Protein AF-A0A7V5C0V0-F1 (afdb_monomer_lite)

pLDDT: mean 88.92, std 8.32, range [49.19, 97.81]

Radius of gyration: 18.12 Å; chains: 1; bounding box: 32×40×37 Å

Foldseek 3Di:
DDDPLRVVLVVVLVVDPCNVVSVVVSVVVVVVVVVVCCVVVVVVCVVDPPVVVVVVVVVVCVVVVVVVCVVVVCVVVVD

Secondary structure (DSSP, 8-state):
---HHHHHHHHHHHH-S-HHHHHHHHHHHHHHHHHHHHHHHHHHHHHS-HHHHHHHHHHHHHHHHHHHHHHHHHHHTT-

Structure (mmCIF, N/CA/C/O backbone):
data_AF-A0A7V5C0V0-F1
#
_entry.id   AF-A0A7V5C0V0-F1
#
loop_
_atom_site.group_PDB
_atom_site.id
_atom_site.type_symbol
_atom_site.label_atom_id
_atom_site.label_alt_id
_atom_site.label_comp_id
_atom_site.label_asym_id
_atom_site.label_entity_id
_atom_site.label_seq_id
_atom_site.pdbx_PDB_ins_code
_atom_site.Cartn_x
_atom_site.Cartn_y
_atom_site.Cartn_z
_atom_site.occupancy
_atom_site.B_iso_or_equiv
_atom_site.auth_seq_id
_atom_site.auth_comp_id
_atom_site.auth_asym_id
_atom_site.auth_atom_id
_atom_site.pdbx_PDB_model_num
ATOM 1 N N . MET A 1 1 ? 11.780 -11.189 -8.427 1.00 49.19 1 MET A N 1
ATOM 2 C CA . MET A 1 1 ? 11.203 -10.615 -9.660 1.00 49.19 1 MET A CA 1
ATOM 3 C C . MET A 1 1 ? 10.623 -9.268 -9.287 1.00 49.19 1 MET A C 1
ATOM 5 O O . MET A 1 1 ? 9.966 -9.205 -8.255 1.00 49.19 1 MET A O 1
ATOM 9 N N . GLY A 1 2 ? 10.945 -8.202 -10.023 1.00 58.50 2 GLY A N 1
ATOM 10 C CA . GLY A 1 2 ? 10.337 -6.897 -9.762 1.00 58.50 2 GLY A CA 1
ATOM 11 C C . GLY A 1 2 ? 8.828 -7.004 -9.952 1.00 58.50 2 GLY A C 1
ATOM 12 O O . GLY A 1 2 ? 8.386 -7.602 -10.932 1.00 58.50 2 GLY A O 1
ATOM 13 N N . ASP A 1 3 ? 8.051 -6.486 -9.002 1.00 83.12 3 ASP A N 1
ATOM 14 C CA . ASP A 1 3 ? 6.598 -6.396 -9.165 1.00 83.12 3 ASP A CA 1
ATOM 15 C C . ASP A 1 3 ? 6.262 -5.595 -10.441 1.00 83.12 3 ASP A C 1
ATOM 17 O O . ASP A 1 3 ? 7.078 -4.789 -10.900 1.00 83.12 3 ASP A O 1
ATOM 21 N N . LYS A 1 4 ? 5.071 -5.792 -11.024 1.00 80.06 4 LYS A N 1
ATOM 22 C CA . LYS A 1 4 ? 4.635 -5.109 -12.261 1.00 80.06 4 LYS A CA 1
ATOM 23 C C . LYS A 1 4 ? 4.8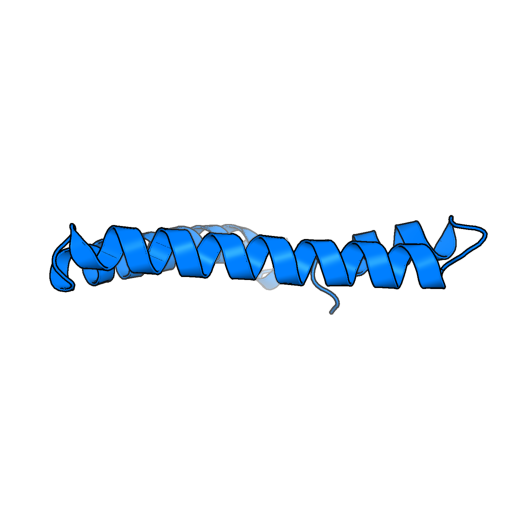47 -3.592 -12.175 1.00 80.06 4 LYS A C 1
ATOM 25 O O . LYS A 1 4 ? 5.262 -2.968 -13.149 1.00 80.06 4 LYS A O 1
ATOM 30 N N . THR A 1 5 ? 4.668 -3.023 -10.985 1.00 84.00 5 THR A N 1
ATOM 31 C CA . THR A 1 5 ? 4.936 -1.610 -10.691 1.00 84.00 5 THR A CA 1
ATOM 32 C C . THR A 1 5 ? 6.420 -1.247 -10.824 1.00 84.00 5 THR A C 1
ATOM 34 O O . THR A 1 5 ? 6.768 -0.216 -11.391 1.00 84.00 5 THR A O 1
ATOM 37 N N . GLN A 1 6 ? 7.322 -2.101 -10.339 1.00 83.25 6 GLN A N 1
ATOM 38 C CA . GLN A 1 6 ? 8.768 -1.874 -10.399 1.00 83.25 6 GLN A CA 1
ATOM 39 C C . GLN A 1 6 ? 9.312 -2.027 -11.824 1.00 83.25 6 GLN A C 1
ATOM 41 O O . GLN A 1 6 ? 10.170 -1.248 -12.231 1.00 83.25 6 GLN A O 1
ATOM 46 N N . LEU A 1 7 ? 8.782 -2.974 -12.605 1.00 86.06 7 LEU A N 1
ATOM 47 C CA . LEU A 1 7 ? 9.130 -3.111 -14.023 1.00 86.06 7 LEU A CA 1
ATOM 48 C C . LEU A 1 7 ? 8.692 -1.885 -14.834 1.00 86.06 7 LEU A C 1
ATOM 50 O O . LEU A 1 7 ? 9.454 -1.414 -15.674 1.00 86.06 7 LEU A O 1
ATOM 54 N N . ALA A 1 8 ? 7.518 -1.321 -14.534 1.00 84.12 8 ALA A N 1
ATOM 55 C CA . ALA A 1 8 ? 7.053 -0.088 -15.165 1.00 84.12 8 ALA A CA 1
ATOM 56 C C . ALA A 1 8 ? 7.968 1.109 -14.850 1.00 84.12 8 ALA A C 1
ATOM 58 O O . ALA A 1 8 ? 8.314 1.873 -15.747 1.00 84.12 8 ALA A O 1
ATOM 59 N N . VAL A 1 9 ? 8.418 1.254 -13.597 1.00 87.12 9 VAL A N 1
ATOM 60 C CA . VAL A 1 9 ? 9.361 2.321 -13.210 1.00 87.12 9 VAL A CA 1
ATOM 61 C C . VAL A 1 9 ? 10.700 2.173 -13.936 1.00 87.12 9 VAL A C 1
ATOM 63 O O . VAL A 1 9 ? 11.248 3.170 -14.402 1.00 87.12 9 VAL A O 1
ATOM 66 N N . ILE A 1 10 ? 11.211 0.946 -14.075 1.00 84.62 10 ILE A N 1
ATOM 67 C CA . ILE A 1 10 ? 12.448 0.677 -14.824 1.00 84.62 10 ILE A CA 1
ATOM 68 C C . ILE A 1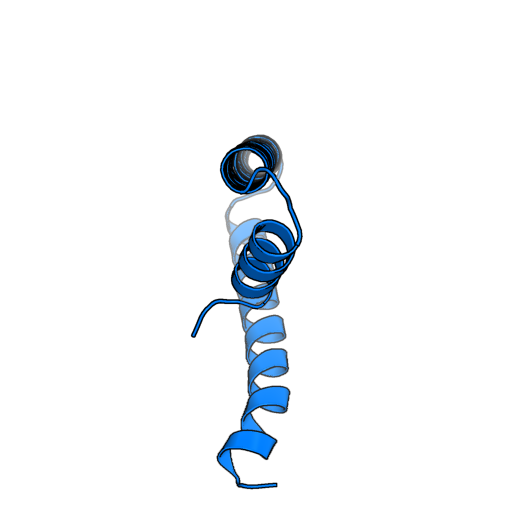 10 ? 12.265 0.999 -16.311 1.00 84.62 10 ILE A C 1
ATOM 70 O O . ILE A 1 10 ? 13.141 1.630 -16.896 1.00 84.62 10 ILE A O 1
ATOM 74 N N . ALA A 1 11 ? 11.130 0.628 -16.911 1.00 85.50 11 ALA A N 1
ATOM 75 C CA . ALA A 1 11 ? 10.825 0.952 -18.304 1.00 85.50 11 ALA A CA 1
ATOM 76 C C . ALA A 1 11 ? 10.782 2.473 -18.537 1.00 85.50 11 ALA A C 1
ATOM 78 O O . ALA A 1 11 ? 11.463 2.975 -19.427 1.00 85.50 11 ALA A O 1
ATOM 79 N N . PHE A 1 12 ? 10.088 3.225 -17.676 1.00 85.75 12 PHE A N 1
ATOM 80 C CA . PHE A 1 12 ? 10.066 4.688 -17.756 1.00 85.75 12 PHE A CA 1
ATOM 81 C C . PHE A 1 12 ? 11.440 5.323 -17.529 1.00 85.75 12 PHE A C 1
ATOM 83 O O . PHE A 1 12 ? 11.767 6.326 -18.158 1.00 85.75 12 PHE A O 1
ATOM 90 N N . ALA A 1 13 ? 12.257 4.764 -16.635 1.00 84.94 13 ALA A N 1
ATOM 91 C CA . ALA A 1 13 ? 13.619 5.240 -16.414 1.00 84.94 13 ALA A CA 1
ATOM 92 C C . ALA A 1 13 ? 14.540 4.953 -17.609 1.00 84.94 13 ALA A C 1
ATOM 94 O O . ALA A 1 13 ? 15.435 5.750 -17.866 1.00 84.94 13 ALA A O 1
ATOM 95 N N . ALA A 1 14 ? 14.319 3.850 -18.330 1.00 84.19 14 ALA A N 1
ATOM 96 C CA . ALA A 1 14 ? 15.081 3.489 -19.523 1.00 84.19 14 ALA A CA 1
ATOM 97 C C . ALA A 1 14 ? 14.727 4.356 -20.745 1.00 84.19 14 ALA A C 1
ATOM 99 O O . ALA A 1 14 ? 15.589 4.595 -21.585 1.00 84.19 14 ALA A O 1
ATOM 100 N N . GLU A 1 15 ? 13.483 4.831 -20.837 1.00 83.81 15 GLU A N 1
ATOM 101 C CA . GLU A 1 15 ? 13.006 5.696 -21.927 1.00 83.81 15 GLU A CA 1
ATOM 102 C C . GLU A 1 15 ? 13.221 7.195 -21.643 1.00 83.81 15 GLU A C 1
ATOM 104 O O . GLU A 1 15 ? 13.201 8.023 -22.549 1.00 83.81 15 GLU A O 1
ATOM 109 N N . SER A 1 16 ? 13.457 7.563 -20.382 1.00 81.00 16 SER A N 1
ATOM 110 C CA . SER A 1 16 ? 13.687 8.947 -19.976 1.00 81.00 16 SER A CA 1
ATOM 111 C C . SER A 1 16 ? 15.154 9.346 -20.103 1.00 81.00 16 SER A C 1
ATOM 113 O O . SER A 1 16 ? 16.029 8.744 -19.483 1.00 81.00 16 SER A O 1
ATOM 115 N N . ASP A 1 17 ? 15.415 10.479 -20.759 1.00 80.75 17 ASP A N 1
ATOM 116 C CA . ASP A 1 17 ? 16.733 11.134 -20.768 1.00 80.75 17 ASP A CA 1
ATOM 117 C C . ASP A 1 17 ? 17.230 11.520 -19.356 1.00 80.75 17 ASP A C 1
ATOM 119 O O . ASP A 1 17 ? 18.392 11.889 -19.162 1.00 80.75 17 ASP A O 1
ATOM 123 N N . ARG A 1 18 ? 16.348 11.487 -18.344 1.00 85.69 18 ARG A N 1
ATOM 124 C CA . ARG A 1 18 ? 16.638 11.866 -16.953 1.00 85.69 18 ARG A CA 1
ATOM 125 C C . ARG A 1 18 ? 16.085 10.825 -15.965 1.00 85.69 18 ARG A C 1
ATOM 127 O O . ARG A 1 18 ? 15.088 11.096 -15.286 1.00 85.69 18 ARG A O 1
ATOM 134 N N . PRO A 1 19 ? 16.755 9.671 -15.789 1.00 84.38 19 PRO A N 1
ATOM 135 C CA . PRO A 1 19 ? 16.281 8.576 -14.929 1.00 84.38 19 PRO A CA 1
ATOM 136 C C . PRO A 1 19 ? 16.099 8.983 -13.457 1.00 84.38 19 PRO A C 1
ATOM 138 O O . PRO A 1 19 ? 15.201 8.491 -12.774 1.00 84.38 19 PRO A O 1
ATOM 141 N N . TRP A 1 20 ? 16.883 9.951 -12.972 1.00 88.25 20 TRP A N 1
ATOM 142 C CA . TRP A 1 20 ? 16.750 10.501 -11.617 1.00 88.25 20 TRP A CA 1
ATOM 143 C C . TRP A 1 20 ? 15.393 11.166 -11.358 1.00 88.25 20 TRP A C 1
ATOM 145 O O . TRP A 1 20 ? 14.878 11.098 -10.244 1.00 88.25 20 TRP A O 1
ATOM 155 N N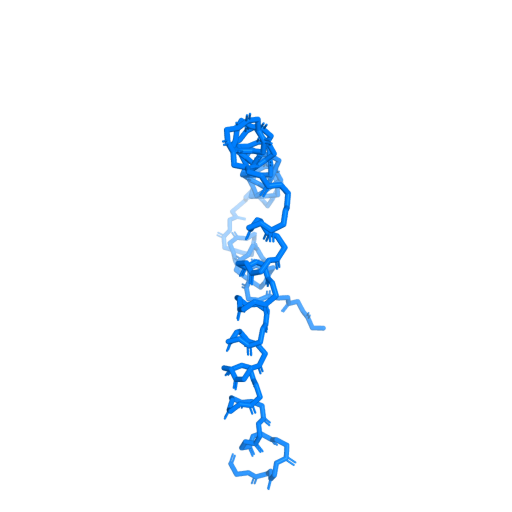 . ILE A 1 21 ? 14.785 11.778 -12.380 1.00 90.44 21 ILE A N 1
ATOM 156 C CA . ILE A 1 21 ? 13.461 12.401 -12.255 1.00 90.44 21 ILE A CA 1
ATOM 157 C C . ILE A 1 21 ? 12.388 11.323 -12.113 1.00 90.44 21 ILE A C 1
ATOM 159 O O . ILE A 1 21 ? 11.506 11.456 -11.270 1.00 90.44 21 ILE A O 1
ATOM 163 N N . VAL A 1 22 ? 12.490 10.234 -12.881 1.00 90.19 22 VAL A N 1
ATOM 164 C CA . VAL A 1 22 ? 11.561 9.097 -12.790 1.00 90.19 22 VAL A CA 1
ATOM 165 C C . VAL A 1 22 ? 11.637 8.456 -11.407 1.00 90.19 22 VAL A C 1
ATOM 167 O O . VAL A 1 22 ? 10.605 8.198 -10.792 1.00 90.19 22 VAL A O 1
ATOM 170 N N . PHE A 1 23 ? 12.848 8.275 -10.876 1.00 88.19 23 PHE A N 1
ATOM 171 C CA . PHE A 1 23 ? 13.045 7.762 -9.522 1.00 88.19 23 PHE A CA 1
ATOM 172 C C . PHE A 1 23 ? 12.399 8.657 -8.455 1.00 88.19 23 PHE A C 1
ATOM 174 O O . PHE A 1 23 ? 11.679 8.161 -7.585 1.00 88.19 23 PHE A O 1
ATOM 181 N N . LEU A 1 24 ? 12.626 9.973 -8.523 1.00 93.00 24 LEU A N 1
ATOM 182 C CA . LEU A 1 24 ? 12.042 10.925 -7.575 1.00 93.00 24 LEU A CA 1
ATOM 183 C C . LEU A 1 24 ? 10.518 10.982 -7.692 1.00 93.00 24 LEU A C 1
ATOM 185 O O . LEU A 1 24 ? 9.837 10.995 -6.670 1.00 93.00 24 LEU A O 1
ATOM 189 N N . ALA A 1 25 ? 9.980 10.961 -8.910 1.00 90.81 25 ALA A N 1
ATOM 190 C CA . ALA A 1 25 ? 8.543 10.945 -9.151 1.00 90.81 25 ALA A CA 1
ATOM 191 C C . ALA A 1 25 ? 7.893 9.667 -8.603 1.00 90.81 25 ALA A C 1
ATOM 193 O O . ALA A 1 25 ? 6.901 9.751 -7.882 1.00 90.81 25 ALA A O 1
ATOM 194 N N . ALA A 1 26 ? 8.473 8.494 -8.873 1.00 91.25 26 ALA A N 1
ATOM 195 C CA . ALA A 1 26 ? 7.983 7.220 -8.350 1.00 91.25 26 ALA A CA 1
ATOM 196 C C . ALA A 1 26 ? 8.064 7.161 -6.816 1.00 91.25 26 ALA A C 1
ATOM 198 O O . ALA A 1 26 ? 7.114 6.734 -6.160 1.00 91.25 26 ALA A O 1
ATOM 199 N N . SER A 1 27 ?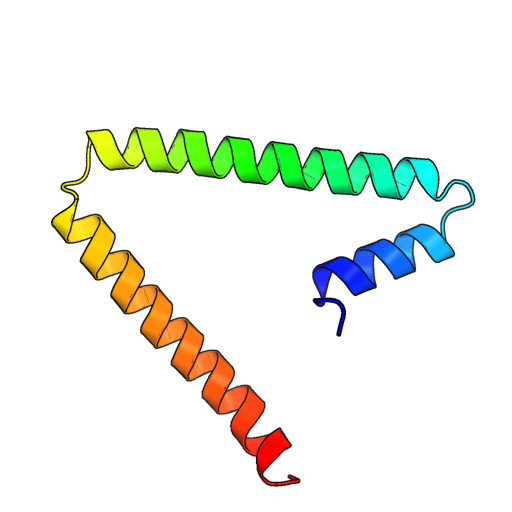 9.164 7.647 -6.233 1.00 91.94 27 SER A N 1
ATOM 200 C CA . SER A 1 27 ? 9.336 7.722 -4.777 1.00 91.94 27 SER A CA 1
ATOM 201 C C . SER A 1 27 ? 8.317 8.665 -4.138 1.00 91.94 27 SER A C 1
ATOM 203 O O . SER A 1 27 ? 7.677 8.305 -3.151 1.00 91.94 27 SER A O 1
ATOM 205 N N . ALA A 1 28 ? 8.118 9.852 -4.718 1.00 94.94 28 ALA A N 1
ATOM 206 C CA . ALA A 1 28 ? 7.118 10.806 -4.256 1.00 94.94 28 ALA A CA 1
ATOM 207 C C . ALA A 1 28 ? 5.706 10.219 -4.362 1.00 94.94 28 ALA A C 1
ATOM 209 O O . ALA A 1 28 ? 4.958 10.268 -3.391 1.00 94.94 28 ALA A O 1
ATOM 210 N N . ALA A 1 29 ? 5.365 9.586 -5.488 1.00 92.50 29 ALA A N 1
ATOM 211 C CA . ALA A 1 29 ? 4.079 8.924 -5.676 1.00 92.50 29 ALA A CA 1
ATOM 212 C C . ALA A 1 29 ? 3.838 7.834 -4.622 1.00 92.50 29 ALA A C 1
ATOM 214 O O . ALA A 1 29 ? 2.756 7.774 -4.039 1.00 92.50 29 ALA A O 1
ATOM 215 N N . LEU A 1 30 ? 4.851 7.016 -4.318 1.00 92.19 30 LEU A N 1
ATOM 216 C CA . LEU A 1 30 ? 4.762 5.973 -3.299 1.00 92.19 30 LEU A CA 1
ATOM 217 C C . LEU A 1 30 ? 4.531 6.556 -1.899 1.00 92.19 30 LEU A C 1
ATOM 219 O O . LEU A 1 30 ? 3.635 6.102 -1.183 1.00 92.19 30 LEU A O 1
ATOM 223 N N . VAL A 1 31 ? 5.312 7.568 -1.512 1.00 95.88 31 VAL A N 1
ATOM 224 C CA . VAL A 1 31 ? 5.174 8.234 -0.208 1.00 95.88 31 VAL A CA 1
ATOM 225 C C . VAL A 1 31 ? 3.812 8.912 -0.098 1.00 95.88 31 VAL A C 1
ATOM 227 O O . VAL A 1 31 ? 3.123 8.725 0.903 1.00 95.88 31 VAL A O 1
ATOM 230 N N . SER A 1 32 ? 3.380 9.640 -1.128 1.00 96.31 32 SER A N 1
ATOM 231 C CA . SER A 1 32 ? 2.073 10.298 -1.158 1.00 96.31 32 SER A CA 1
ATOM 232 C C . SER A 1 32 ? 0.926 9.292 -1.084 1.00 96.31 32 SER A C 1
ATOM 234 O O . SER A 1 32 ? 0.022 9.463 -0.270 1.00 96.31 32 SER A O 1
ATOM 236 N N . SER A 1 33 ? 0.976 8.214 -1.870 1.00 95.12 33 SER A N 1
ATOM 237 C CA . SER A 1 33 ? -0.036 7.154 -1.845 1.00 95.12 33 SER A CA 1
ATOM 238 C C . SER A 1 33 ? -0.111 6.482 -0.473 1.00 95.12 33 SER A C 1
ATOM 240 O O . SER A 1 33 ? -1.198 6.283 0.067 1.00 95.12 33 SER A O 1
ATOM 242 N N . THR A 1 34 ? 1.041 6.172 0.125 1.00 94.62 34 THR A N 1
ATOM 243 C CA . THR A 1 34 ? 1.109 5.556 1.458 1.00 94.62 34 THR A CA 1
ATOM 244 C C . THR A 1 34 ? 0.593 6.511 2.530 1.00 94.62 34 THR A C 1
ATOM 246 O O . THR A 1 34 ? -0.198 6.115 3.382 1.00 94.62 34 THR A O 1
ATOM 249 N N . GLY A 1 35 ? 0.982 7.786 2.466 1.00 95.81 35 GLY A N 1
ATOM 250 C CA . GLY A 1 35 ? 0.505 8.820 3.379 1.00 95.81 35 GLY A CA 1
ATOM 251 C C . GLY A 1 35 ? -1.013 8.976 3.326 1.00 95.81 35 GLY A C 1
ATOM 252 O O . GLY A 1 35 ? -1.666 8.965 4.368 1.00 95.81 35 GLY A O 1
ATOM 253 N N . LEU A 1 36 ? -1.592 9.031 2.123 1.00 96.06 36 LEU A N 1
ATOM 254 C CA . LEU A 1 36 ? -3.044 9.066 1.937 1.00 96.06 36 LEU A CA 1
ATOM 255 C C . LEU A 1 36 ? -3.720 7.819 2.514 1.00 96.06 36 LEU A C 1
ATOM 257 O O . LEU A 1 36 ? -4.710 7.944 3.233 1.00 96.06 36 LEU A O 1
ATOM 261 N N . ALA A 1 37 ? -3.169 6.630 2.262 1.00 94.00 37 ALA A N 1
ATOM 262 C CA . ALA A 1 37 ? -3.709 5.383 2.794 1.00 94.00 37 ALA A CA 1
ATOM 263 C C . ALA A 1 37 ? -3.708 5.356 4.332 1.00 94.00 37 ALA A C 1
ATOM 265 O O . ALA A 1 37 ? -4.700 4.952 4.935 1.00 94.00 37 ALA A O 1
ATOM 266 N N . VAL A 1 38 ? -2.637 5.830 4.977 1.00 94.31 38 VAL A N 1
ATOM 267 C CA . VAL A 1 38 ? -2.540 5.892 6.445 1.00 94.31 38 VAL A CA 1
ATOM 268 C C . VAL A 1 38 ? -3.519 6.909 7.028 1.00 94.31 38 VAL A C 1
ATOM 270 O O . VAL A 1 38 ? -4.194 6.606 8.011 1.00 94.31 38 VAL A O 1
ATOM 273 N N . VAL A 1 39 ? -3.639 8.095 6.424 1.00 95.94 39 VAL A N 1
ATOM 274 C CA . VAL A 1 39 ? -4.585 9.127 6.881 1.00 95.94 39 VAL A CA 1
ATOM 275 C C . VAL A 1 39 ? -6.024 8.629 6.767 1.00 95.94 39 VAL A C 1
ATOM 277 O O . VAL A 1 39 ? -6.783 8.718 7.732 1.00 95.94 39 VAL A O 1
ATOM 280 N N . LEU A 1 40 ? -6.394 8.059 5.618 1.00 93.38 40 LEU A N 1
ATOM 281 C CA . LEU A 1 40 ? -7.736 7.526 5.389 1.00 93.38 40 LEU A CA 1
ATOM 282 C C . LEU A 1 40 ? -8.021 6.311 6.276 1.00 93.38 40 LEU A C 1
ATOM 284 O O . LEU A 1 40 ? -9.080 6.246 6.897 1.00 93.38 40 LEU A O 1
ATOM 288 N N . GLY A 1 41 ? -7.073 5.381 6.391 1.00 90.44 41 GLY A N 1
ATOM 289 C CA . GLY A 1 41 ? -7.197 4.204 7.248 1.00 90.44 41 GLY A CA 1
ATOM 290 C C . GLY A 1 41 ? -7.346 4.573 8.724 1.00 90.44 41 GLY A C 1
ATOM 291 O O . GLY A 1 41 ? -8.219 4.039 9.406 1.00 90.44 41 GLY A O 1
ATOM 292 N N . GLY A 1 42 ? -6.558 5.540 9.202 1.00 90.31 42 GLY A N 1
ATOM 293 C CA . GLY A 1 42 ? -6.638 6.050 10.571 1.00 90.31 42 GLY A CA 1
ATOM 294 C C . GLY A 1 42 ? -7.910 6.854 10.855 1.00 90.31 42 GLY A C 1
ATOM 295 O O . GLY A 1 42 ? -8.437 6.807 11.966 1.00 90.31 42 GLY A O 1
ATOM 296 N N . ALA A 1 43 ? -8.438 7.581 9.867 1.00 91.38 43 ALA A N 1
ATOM 297 C CA . ALA A 1 43 ? -9.741 8.232 9.987 1.00 91.38 43 ALA A CA 1
ATOM 298 C C . ALA A 1 43 ? -10.870 7.192 10.052 1.00 91.38 43 ALA A C 1
ATOM 300 O O . ALA A 1 43 ? -11.739 7.271 10.920 1.00 91.38 43 ALA A O 1
ATOM 301 N N . LEU A 1 44 ? -10.819 6.175 9.188 1.00 89.12 44 LEU A N 1
ATOM 302 C CA . LEU A 1 44 ? -11.806 5.102 9.139 1.00 89.12 44 LEU A CA 1
ATOM 303 C C . LEU A 1 44 ? -11.817 4.275 10.431 1.00 89.12 44 LEU A C 1
ATOM 305 O O . LEU A 1 44 ? -12.890 3.960 10.940 1.00 89.12 44 LEU A O 1
ATOM 309 N N . SER A 1 45 ? -10.650 3.994 11.018 1.00 88.00 45 SER A N 1
ATOM 310 C CA . SER A 1 45 ? -10.544 3.231 12.269 1.00 88.00 45 SER A CA 1
ATOM 311 C C . SER A 1 45 ? -11.130 3.948 13.490 1.00 88.00 45 SER A C 1
ATOM 313 O O . SER A 1 45 ? -11.349 3.314 14.517 1.00 88.00 45 SER A O 1
ATOM 315 N N . ARG A 1 46 ? -11.370 5.267 13.416 1.00 89.06 46 ARG A N 1
ATOM 316 C CA . ARG A 1 46 ? -12.053 6.024 14.483 1.00 89.06 46 ARG A CA 1
ATOM 317 C C . ARG A 1 46 ? -13.571 5.879 14.429 1.00 89.06 46 ARG A C 1
ATOM 319 O O . ARG A 1 46 ? -14.226 6.059 15.448 1.00 89.06 46 ARG A O 1
ATOM 326 N N . VAL A 1 47 ? -14.117 5.591 13.249 1.00 90.81 47 VAL A N 1
ATOM 327 C CA . VAL A 1 47 ? -15.565 5.492 13.010 1.00 90.81 47 VAL A CA 1
ATOM 328 C C . VAL A 1 47 ? -16.016 4.032 12.992 1.00 90.81 47 VAL A C 1
ATOM 330 O O . VAL A 1 47 ? -17.111 3.712 13.446 1.00 90.81 47 VAL A O 1
ATOM 333 N N . VAL A 1 48 ? -15.169 3.136 12.483 1.00 89.25 48 VAL A N 1
ATOM 334 C CA . VAL A 1 48 ? -15.488 1.720 12.297 1.00 89.25 48 VAL A CA 1
ATOM 335 C C . VAL A 1 48 ? -14.845 0.877 13.406 1.00 89.25 48 VAL A C 1
ATOM 337 O O . VAL A 1 48 ? -13.632 0.968 13.609 1.00 89.25 48 VAL A O 1
ATOM 340 N N . PRO A 1 49 ? -15.609 0.011 14.102 1.00 90.50 49 PRO A N 1
ATOM 341 C CA . PRO A 1 49 ? -15.055 -0.892 15.106 1.00 90.50 49 PRO A CA 1
ATOM 342 C C . PRO A 1 49 ? -13.983 -1.821 14.523 1.00 90.50 49 PRO A C 1
ATOM 344 O O . PRO A 1 49 ? -14.155 -2.383 13.439 1.00 90.50 49 PRO A O 1
ATOM 347 N N . ALA A 1 50 ? -12.909 -2.059 15.281 1.00 89.19 50 ALA A N 1
ATOM 348 C CA . ALA A 1 50 ? -11.764 -2.860 14.837 1.00 89.19 50 ALA A CA 1
ATOM 349 C C . ALA A 1 50 ? -12.140 -4.276 14.353 1.00 89.19 50 ALA A C 1
ATOM 351 O O . ALA A 1 50 ? -11.541 -4.777 13.404 1.00 89.19 50 ALA A O 1
ATOM 352 N N . ALA A 1 51 ? -13.166 -4.893 14.953 1.00 91.06 51 ALA A N 1
ATOM 353 C CA . ALA A 1 51 ? -13.666 -6.207 14.546 1.00 91.06 51 ALA A CA 1
ATOM 354 C C . ALA A 1 51 ? -14.150 -6.225 13.084 1.00 91.06 51 ALA A C 1
ATOM 356 O O . ALA A 1 51 ? -13.844 -7.153 12.339 1.00 91.06 51 ALA A O 1
ATOM 357 N N . TRP A 1 52 ? -14.845 -5.173 12.641 1.00 92.94 52 TRP A N 1
ATOM 358 C CA . TRP A 1 52 ? -15.299 -5.060 11.254 1.00 92.94 52 TRP A CA 1
ATOM 359 C C . TRP A 1 52 ? -14.135 -4.823 10.294 1.00 92.94 52 TRP A C 1
ATOM 361 O O . TRP A 1 52 ? -14.095 -5.444 9.233 1.00 92.94 52 TRP A O 1
ATOM 371 N N . LEU A 1 53 ? -13.152 -3.999 10.682 1.00 91.12 53 LEU A N 1
ATOM 372 C CA . LEU A 1 53 ? -11.923 -3.824 9.899 1.00 91.12 53 LEU A CA 1
ATOM 373 C C . LEU A 1 53 ? -11.205 -5.163 9.680 1.00 91.12 53 LEU A C 1
ATOM 375 O O . LEU A 1 53 ? -10.778 -5.453 8.564 1.00 91.12 53 LEU A O 1
ATOM 379 N N . GLN A 1 54 ? -11.101 -5.989 10.726 1.00 92.94 54 GLN A N 1
ATOM 380 C CA . GLN A 1 54 ? -10.467 -7.306 10.645 1.00 92.94 54 GLN A CA 1
ATOM 381 C C . GLN A 1 54 ? -11.225 -8.259 9.721 1.00 92.94 54 GLN A C 1
ATOM 383 O O . GLN A 1 54 ? -10.600 -8.901 8.881 1.00 92.94 54 GLN A O 1
ATOM 388 N N . VAL A 1 55 ? -12.554 -8.333 9.834 1.00 95.75 55 VAL A N 1
ATOM 389 C CA . VAL A 1 55 ? -13.374 -9.197 8.966 1.00 95.75 55 VAL A CA 1
ATOM 390 C C . VAL A 1 55 ? -13.244 -8.781 7.501 1.00 95.75 55 VAL A 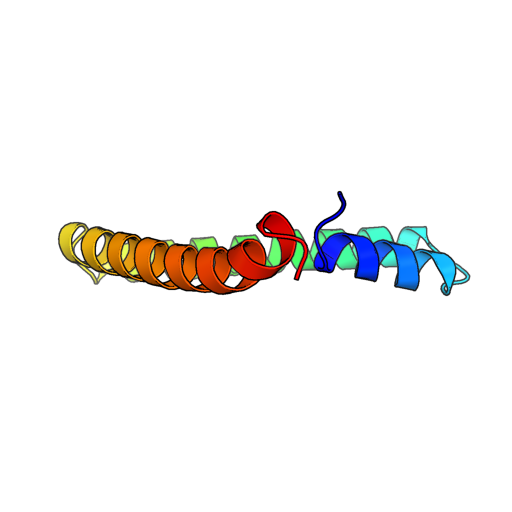C 1
ATOM 392 O O . VAL A 1 55 ? -13.058 -9.637 6.634 1.00 95.75 55 VAL A O 1
ATOM 395 N N . VAL A 1 56 ? -13.284 -7.477 7.213 1.00 94.31 56 VAL A N 1
ATOM 396 C CA . VAL A 1 56 ? -13.117 -6.958 5.848 1.00 94.31 56 VAL A CA 1
ATOM 397 C C . VAL A 1 56 ? -11.718 -7.264 5.314 1.00 94.31 56 VAL A C 1
ATOM 399 O O . VAL A 1 56 ? -11.597 -7.778 4.204 1.00 94.31 56 VAL A O 1
ATOM 402 N N . ALA A 1 57 ? -10.669 -7.016 6.103 1.00 93.50 57 ALA A N 1
ATOM 403 C CA . ALA A 1 57 ? -9.293 -7.306 5.707 1.00 93.50 57 ALA A CA 1
ATOM 404 C C . ALA A 1 57 ? -9.068 -8.806 5.456 1.00 93.50 57 ALA A C 1
ATOM 406 O O . ALA A 1 57 ? -8.488 -9.173 4.437 1.00 93.50 57 ALA A O 1
ATOM 407 N N . ALA A 1 58 ? -9.576 -9.677 6.333 1.00 96.19 58 ALA A N 1
ATOM 408 C CA . ALA A 1 58 ? -9.486 -11.126 6.172 1.00 96.19 58 ALA A CA 1
ATOM 409 C C . ALA A 1 58 ? -10.221 -11.601 4.911 1.00 96.19 58 ALA A C 1
ATOM 411 O O . ALA A 1 58 ? -9.674 -12.376 4.129 1.00 96.19 58 ALA A O 1
ATOM 412 N N . THR A 1 59 ? -11.431 -11.088 4.675 1.00 97.31 59 THR A N 1
ATOM 413 C CA . THR A 1 59 ? -12.216 -11.417 3.477 1.00 97.31 59 THR A CA 1
ATOM 414 C C . THR A 1 59 ? -11.492 -10.967 2.209 1.00 97.31 59 THR A C 1
ATOM 416 O O . THR A 1 59 ? -11.347 -11.753 1.275 1.00 97.31 59 THR A O 1
ATOM 419 N N . ALA A 1 60 ? -10.975 -9.734 2.186 1.00 96.44 60 ALA A N 1
ATOM 420 C CA . ALA A 1 60 ? -10.196 -9.219 1.064 1.00 96.44 60 ALA A CA 1
ATOM 421 C C . ALA A 1 60 ? -8.947 -10.073 0.805 1.00 96.44 60 ALA A C 1
ATOM 423 O O . ALA A 1 60 ? -8.664 -10.412 -0.341 1.00 96.44 60 ALA A O 1
ATOM 424 N N . PHE A 1 61 ? -8.240 -10.481 1.862 1.00 96.62 61 PHE A N 1
ATOM 425 C CA . PHE A 1 61 ? -7.052 -11.322 1.750 1.00 96.62 61 PHE A CA 1
ATOM 426 C C . PHE A 1 61 ? -7.368 -12.701 1.158 1.00 96.62 61 PHE A C 1
ATOM 428 O O . PHE A 1 61 ? -6.654 -13.160 0.270 1.00 96.62 61 PHE A O 1
ATOM 435 N N . VAL A 1 62 ? -8.465 -13.339 1.582 1.00 97.38 62 VAL A N 1
ATOM 436 C CA . VAL A 1 62 ? -8.917 -14.621 1.013 1.00 97.38 62 VAL A CA 1
ATOM 437 C C . VAL A 1 62 ? -9.293 -14.465 -0.459 1.00 97.38 62 VAL A C 1
ATOM 439 O O . VAL A 1 62 ? -8.867 -15.270 -1.282 1.00 97.38 62 VAL A O 1
ATOM 442 N N . VAL A 1 63 ? -10.051 -13.424 -0.812 1.00 97.81 63 VAL A N 1
ATOM 443 C CA . VAL A 1 63 ? -10.465 -13.173 -2.202 1.00 97.81 63 VAL A CA 1
ATOM 444 C C . VAL A 1 63 ? -9.253 -12.945 -3.103 1.00 97.81 63 VAL A C 1
ATOM 446 O O . VAL A 1 63 ? -9.140 -13.588 -4.146 1.00 97.81 63 VAL A O 1
ATOM 449 N N . ILE A 1 64 ? -8.328 -12.077 -2.691 1.00 96.19 64 ILE A N 1
ATOM 450 C CA . ILE A 1 64 ? -7.096 -11.795 -3.438 1.00 96.19 64 ILE A CA 1
ATOM 451 C C . ILE A 1 64 ? -6.230 -13.057 -3.527 1.00 96.19 64 ILE A C 1
ATOM 453 O O . ILE A 1 64 ? -5.729 -13.377 -4.600 1.00 96.19 64 ILE A O 1
ATOM 457 N N . GLY A 1 65 ? -6.103 -13.816 -2.438 1.00 95.31 65 GLY A N 1
ATOM 458 C CA . GLY A 1 65 ? -5.360 -15.075 -2.413 1.00 95.31 65 GLY A CA 1
ATOM 459 C C . GLY A 1 65 ? -5.927 -16.120 -3.374 1.00 95.31 65 GLY A C 1
ATOM 460 O O . GLY A 1 65 ? -5.170 -16.729 -4.123 1.00 95.31 65 GLY A O 1
ATOM 461 N N . LEU A 1 66 ? -7.252 -16.289 -3.424 1.00 96.69 66 LEU A N 1
ATOM 462 C CA . LEU A 1 66 ? -7.912 -17.175 -4.390 1.00 96.69 66 LEU A CA 1
ATOM 463 C C . LEU A 1 66 ? -7.723 -16.694 -5.832 1.00 96.69 66 LEU A C 1
ATOM 465 O O . LEU A 1 66 ? -7.523 -17.511 -6.730 1.00 96.69 66 LEU A O 1
ATOM 469 N N . PHE A 1 67 ? -7.762 -15.379 -6.052 1.00 95.81 67 PHE A N 1
ATOM 470 C CA . PHE A 1 67 ? -7.536 -14.758 -7.356 1.00 95.81 67 PHE A CA 1
ATOM 471 C C . PHE A 1 67 ? -6.093 -14.935 -7.854 1.00 95.81 67 PHE A C 1
ATOM 473 O O . PHE A 1 67 ? -5.876 -15.200 -9.032 1.00 95.81 67 PHE A O 1
ATOM 480 N N . LEU A 1 68 ? -5.113 -14.849 -6.956 1.00 92.44 68 LEU A N 1
ATOM 481 C CA . LEU A 1 68 ? -3.717 -15.165 -7.256 1.00 92.44 68 LEU A CA 1
ATOM 482 C C . LEU A 1 68 ? -3.527 -16.665 -7.484 1.00 92.44 68 LEU A C 1
ATOM 484 O O . LEU A 1 68 ? -2.837 -17.060 -8.416 1.00 92.44 68 LEU A O 1
ATOM 488 N N . LEU A 1 69 ? -4.167 -17.512 -6.673 1.00 93.19 69 LEU A N 1
ATOM 489 C CA . LEU A 1 69 ? -4.048 -18.962 -6.795 1.00 93.19 69 LEU A CA 1
ATOM 490 C C . LEU A 1 69 ? -4.575 -19.461 -8.143 1.00 93.19 69 LEU A C 1
ATOM 492 O O . LEU A 1 69 ? -3.916 -20.273 -8.777 1.00 93.19 69 LEU A O 1
ATOM 496 N N . ARG A 1 70 ? -5.724 -18.964 -8.616 1.00 93.56 70 ARG A N 1
ATOM 497 C CA . ARG A 1 70 ? -6.250 -19.327 -9.949 1.00 93.56 70 ARG A CA 1
ATOM 498 C C . ARG A 1 70 ? -5.333 -18.887 -11.098 1.00 93.56 70 ARG A C 1
ATOM 500 O O . ARG A 1 70 ? -5.386 -19.506 -12.151 1.00 93.56 70 ARG A O 1
ATOM 507 N N . GLU A 1 71 ? -4.547 -17.825 -10.917 1.00 88.50 71 GLU A N 1
ATOM 508 C CA . GLU A 1 71 ? -3.617 -17.307 -11.930 1.00 88.50 71 GLU A CA 1
ATOM 509 C C . GLU A 1 71 ? -2.295 -18.071 -11.906 1.00 88.50 71 GLU A C 1
ATOM 511 O O . GLU A 1 71 ? -1.774 -18.418 -12.959 1.00 88.50 71 GLU A O 1
ATOM 516 N N . ALA A 1 72 ? -1.808 -18.421 -10.716 1.00 88.56 72 ALA A N 1
ATOM 517 C CA . ALA A 1 72 ? -0.579 -19.184 -10.537 1.00 88.56 72 ALA A CA 1
ATOM 518 C C . ALA A 1 72 ? -0.755 -20.695 -10.785 1.00 88.56 72 ALA A C 1
ATOM 520 O O . ALA A 1 72 ? 0.211 -21.388 -11.097 1.00 88.56 72 ALA A O 1
ATOM 521 N N . LEU A 1 73 ? -1.967 -21.242 -10.629 1.00 88.75 73 LEU A N 1
ATOM 522 C CA . LEU A 1 73 ? -2.228 -22.679 -10.776 1.00 88.75 73 LEU A CA 1
ATOM 523 C C . LEU A 1 73 ? -1.956 -23.211 -12.205 1.00 88.75 73 LEU A C 1
ATOM 525 O O . LEU A 1 73 ? -1.315 -24.257 -12.305 1.00 88.75 73 LEU A O 1
ATOM 529 N N . PRO A 1 74 ? -2.382 -22.547 -13.301 1.00 87.75 74 PRO A N 1
ATOM 530 C CA . PRO A 1 74 ? -2.009 -22.923 -14.669 1.00 87.75 74 PRO A CA 1
ATOM 531 C C . PRO A 1 74 ? -0.492 -22.913 -14.892 1.00 87.75 74 PRO A C 1
ATOM 533 O O . PRO A 1 74 ? 0.063 -23.919 -15.335 1.00 87.75 74 PRO A O 1
ATOM 536 N N . GLU A 1 75 ? 0.176 -21.834 -14.466 1.00 84.50 75 GLU A N 1
ATOM 537 C CA . GLU A 1 75 ? 1.630 -21.666 -14.585 1.00 84.50 75 GLU A CA 1
ATOM 538 C C . GLU A 1 75 ? 2.388 -22.786 -13.852 1.00 84.50 75 GLU A C 1
ATOM 540 O O . GLU A 1 75 ? 3.323 -23.375 -14.394 1.00 84.50 75 GLU A O 1
ATOM 545 N N . ALA A 1 76 ? 1.951 -23.140 -12.639 1.00 78.81 76 ALA A N 1
ATOM 546 C CA . ALA A 1 76 ? 2.561 -24.197 -11.832 1.00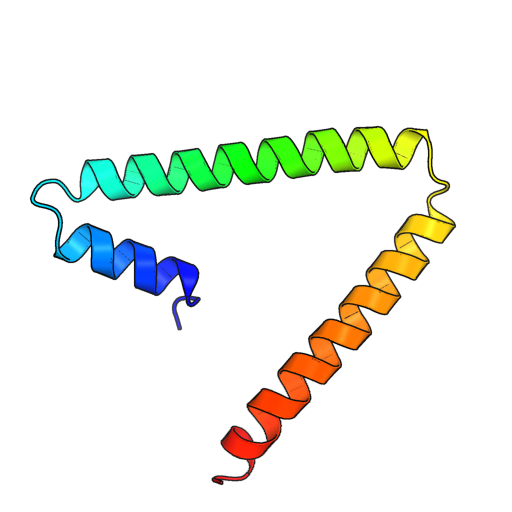 78.81 76 ALA A CA 1
ATOM 547 C C . ALA A 1 76 ? 2.322 -25.611 -12.391 1.00 78.81 76 ALA A C 1
ATOM 549 O O . ALA A 1 76 ? 3.127 -26.513 -12.159 1.00 78.81 76 ALA A O 1
ATOM 550 N N . LEU A 1 77 ? 1.223 -25.817 -13.121 1.00 87.00 77 LEU A N 1
ATOM 551 C CA . LEU A 1 77 ? 0.887 -27.089 -13.766 1.00 87.00 77 LEU A CA 1
ATOM 552 C C . LEU A 1 77 ? 1.474 -27.220 -15.183 1.00 87.00 77 LEU A C 1
ATOM 554 O O . LEU A 1 77 ? 1.206 -28.221 -15.851 1.00 87.00 77 LEU A O 1
ATOM 558 N N . GLY A 1 78 ? 2.271 -26.245 -15.635 1.00 76.00 78 GLY A N 1
ATOM 559 C CA . GLY A 1 78 ? 2.907 -26.255 -16.954 1.00 76.00 78 GLY A CA 1
ATOM 560 C C . GLY A 1 78 ? 1.914 -26.146 -18.114 1.00 76.00 78 GLY A C 1
ATOM 561 O O . GLY A 1 78 ? 2.181 -26.696 -19.183 1.00 76.00 78 GLY A O 1
ATOM 562 N N . ARG A 1 79 ? 0.761 -25.500 -17.886 1.00 58.75 79 ARG A N 1
ATOM 563 C CA . ARG A 1 79 ? -0.269 -25.220 -18.895 1.00 58.75 79 ARG A CA 1
ATOM 564 C C . ARG A 1 79 ? -0.299 -23.751 -19.274 1.00 58.75 79 ARG A C 1
ATOM 566 O O . ARG A 1 79 ? -0.207 -22.913 -18.353 1.00 58.75 79 ARG A O 1
#

Sequence (79 aa):
MGDKTQLAVIAFAAESDRPWIVFLAASAALVSSTGLAVVLGGALSRVVPAAWLQVVAATAFVVIGLFLLREALPEALGR